Protein AF-A0A3B8W5N9-F1 (afdb_monomer_lite)

Foldseek 3Di:
DVVVVVVVQCVLLPVDDDDDWFDDDDDPDDPDDDPDDDPPDPDDPIDDVVVVVVCCVVDVPDPDDKDKDWDFDWDDDPNDIDIDIDIDIDQVVCVSSVPDDPDDDTDDD

pLDDT: mean 79.23, std 16.62, range [43.62, 96.44]

Sequence (109 aa):
GAQQELLDQIKLVGVNNIVIKPIVEQKEEKIEEKVGKKEKKKFSPGLTLRDVRAIQDLFPGLSQVSPEIILDTYVIRNGFRRSAKLVGVQPAYFTIFNFQLGEGQVFSE

Radius of gyration: 19.7 Å; chains: 1; bounding box: 51×39×50 Å

Structure (mmCIF, N/CA/C/O backbone):
data_AF-A0A3B8W5N9-F1
#
_entry.id   AF-A0A3B8W5N9-F1
#
loop_
_atom_site.group_PDB
_atom_site.id
_atom_site.type_symbol
_atom_site.label_atom_id
_atom_site.label_alt_id
_atom_site.label_comp_id
_atom_site.label_asym_id
_atom_site.label_entity_id
_atom_site.label_seq_id
_atom_site.pdbx_PDB_ins_code
_atom_site.Cartn_x
_atom_site.Cartn_y
_atom_site.Cartn_z
_atom_site.occupancy
_atom_site.B_iso_or_equiv
_atom_site.auth_seq_id
_atom_site.auth_comp_id
_atom_site.auth_asym_id
_atom_site.auth_atom_id
_atom_site.pdbx_PDB_model_num
ATOM 1 N N . GLY A 1 1 ? 9.466 27.336 -3.793 1.00 65.38 1 GLY A N 1
ATOM 2 C CA . GLY A 1 1 ? 10.043 26.227 -4.574 1.00 65.38 1 GLY A CA 1
ATOM 3 C C . GLY A 1 1 ? 9.774 24.920 -3.863 1.00 65.38 1 GLY A C 1
ATOM 4 O O . GLY A 1 1 ? 8.619 24.536 -3.782 1.00 65.38 1 GLY A O 1
ATOM 5 N N . ALA A 1 2 ? 10.792 24.328 -3.235 1.00 72.69 2 ALA A N 1
ATOM 6 C CA . ALA A 1 2 ? 10.721 22.994 -2.618 1.00 72.69 2 ALA A CA 1
ATOM 7 C C . ALA A 1 2 ? 9.636 22.813 -1.532 1.00 72.69 2 ALA A C 1
ATOM 9 O O . ALA A 1 2 ? 8.990 21.775 -1.470 1.00 72.69 2 ALA A O 1
ATOM 10 N N . GLN A 1 3 ? 9.386 23.825 -0.693 1.00 65.50 3 GLN A N 1
ATOM 11 C CA . GLN A 1 3 ? 8.348 23.741 0.346 1.00 65.50 3 GLN A CA 1
ATOM 12 C C . GLN A 1 3 ? 6.924 23.732 -0.241 1.00 65.50 3 GLN A C 1
ATOM 14 O O . GLN A 1 3 ? 6.032 23.111 0.326 1.00 65.50 3 GLN A O 1
ATOM 19 N N . GLN A 1 4 ? 6.725 24.385 -1.393 1.00 67.19 4 GLN A N 1
ATOM 20 C CA . GLN A 1 4 ? 5.449 24.393 -2.112 1.00 67.19 4 GLN A CA 1
ATOM 21 C C . GLN A 1 4 ? 5.209 23.036 -2.790 1.00 67.19 4 GLN A C 1
ATOM 23 O O . GLN A 1 4 ? 4.130 22.478 -2.651 1.00 67.19 4 GLN A O 1
ATOM 28 N N . GLU A 1 5 ? 6.242 22.461 -3.420 1.00 69.38 5 GLU A N 1
ATOM 29 C CA . GLU A 1 5 ? 6.188 21.111 -4.007 1.00 69.38 5 GLU A CA 1
ATOM 30 C C . GLU A 1 5 ? 5.899 20.034 -2.953 1.00 69.38 5 GLU A C 1
ATOM 32 O O . GLU A 1 5 ? 5.088 19.144 -3.192 1.00 69.38 5 GLU A O 1
ATOM 37 N N . LEU A 1 6 ? 6.501 20.139 -1.762 1.00 64.06 6 LEU A N 1
ATOM 38 C CA . LEU A 1 6 ? 6.216 19.240 -0.641 1.00 64.06 6 LEU A CA 1
ATOM 39 C C . LEU A 1 6 ? 4.762 19.381 -0.156 1.00 64.06 6 LEU A C 1
ATOM 41 O O . LEU A 1 6 ? 4.092 18.384 0.098 1.00 64.06 6 LEU A O 1
ATOM 45 N N . LEU A 1 7 ? 4.255 20.613 -0.050 1.00 62.59 7 LEU A N 1
ATOM 46 C CA . LEU A 1 7 ? 2.864 20.890 0.328 1.00 62.59 7 LEU A CA 1
ATOM 47 C C . LEU A 1 7 ? 1.866 20.352 -0.704 1.00 62.59 7 LEU A C 1
ATOM 49 O O . LEU A 1 7 ? 0.824 19.820 -0.321 1.00 62.59 7 LEU A O 1
ATOM 53 N N . ASP A 1 8 ? 2.177 20.460 -1.991 1.00 64.56 8 ASP A N 1
ATOM 54 C CA . ASP A 1 8 ? 1.320 19.946 -3.059 1.00 64.56 8 ASP A CA 1
ATOM 55 C C . ASP A 1 8 ? 1.368 18.410 -3.137 1.00 64.56 8 ASP A C 1
ATOM 57 O O . ASP A 1 8 ? 0.334 17.780 -3.364 1.00 64.56 8 ASP A O 1
ATOM 61 N N . GLN A 1 9 ? 2.506 17.786 -2.803 1.00 60.88 9 GLN A N 1
ATOM 62 C CA . GLN A 1 9 ? 2.583 16.339 -2.560 1.00 60.88 9 GLN A CA 1
ATOM 63 C C . GLN A 1 9 ? 1.726 15.908 -1.359 1.00 60.88 9 GLN A C 1
ATOM 65 O O . GLN A 1 9 ? 1.022 14.908 -1.446 1.00 60.88 9 GLN A O 1
ATOM 70 N N . ILE A 1 10 ? 1.718 16.667 -0.257 1.00 60.78 10 ILE A N 1
ATOM 71 C CA . ILE A 1 10 ? 0.877 16.365 0.919 1.00 60.78 10 ILE A CA 1
ATOM 72 C C . ILE A 1 10 ? -0.616 16.490 0.580 1.00 60.78 10 ILE A C 1
ATOM 74 O O . ILE A 1 10 ? -1.418 15.663 1.014 1.00 60.78 10 ILE A O 1
ATOM 78 N N . LYS A 1 11 ? -1.003 17.491 -0.220 1.00 56.69 11 LYS A N 1
ATOM 79 C CA . LYS A 1 11 ? -2.392 17.654 -0.682 1.00 56.69 11 LYS A CA 1
ATOM 80 C C . LYS A 1 11 ? -2.847 16.511 -1.587 1.00 56.69 11 LYS A C 1
ATOM 82 O O . LYS A 1 11 ? -4.006 16.118 -1.493 1.00 56.69 11 LYS A O 1
ATOM 87 N N . LEU A 1 12 ? -1.956 15.978 -2.427 1.00 58.12 12 LEU A N 1
ATOM 88 C CA . LEU A 1 12 ? -2.237 14.808 -3.265 1.00 58.12 12 LEU A CA 1
ATOM 89 C C . LEU A 1 12 ? -2.554 13.572 -2.421 1.00 58.12 12 LEU A C 1
ATOM 91 O O . LEU A 1 12 ? -3.500 12.866 -2.728 1.00 58.12 12 LEU A O 1
ATOM 95 N N . VAL A 1 13 ? -1.836 13.344 -1.321 1.00 57.97 13 VAL A N 1
ATOM 96 C CA . VAL A 1 13 ? -2.067 12.169 -0.465 1.00 57.97 13 VAL A CA 1
ATOM 97 C C . VAL A 1 13 ? -3.364 12.290 0.343 1.00 57.97 13 VAL A C 1
ATOM 99 O O . VAL A 1 13 ? -3.843 11.290 0.841 1.00 57.97 13 VAL A O 1
ATOM 102 N N . GLY A 1 14 ? -3.971 13.470 0.479 1.00 58.19 14 GLY A N 1
ATOM 103 C CA . GLY A 1 14 ? -5.094 13.663 1.395 1.00 58.19 14 GLY A CA 1
ATOM 104 C C . GLY A 1 14 ? -4.621 13.693 2.853 1.00 58.19 14 GLY A C 1
ATOM 105 O O . GLY A 1 14 ? -3.818 12.886 3.315 1.00 58.19 14 GLY A O 1
ATOM 106 N N . VAL A 1 15 ? -5.106 14.670 3.614 1.00 64.19 15 VAL A N 1
ATOM 107 C CA . VAL A 1 15 ? -4.565 15.013 4.944 1.00 64.19 15 VAL A CA 1
ATOM 108 C C . VAL A 1 15 ? -4.977 14.054 6.072 1.00 64.19 15 VAL A C 1
ATOM 110 O O . VAL A 1 15 ? -4.776 14.376 7.238 1.00 64.19 15 VAL A O 1
ATOM 113 N N . ASN A 1 16 ? -5.558 12.890 5.756 1.00 77.62 16 ASN A N 1
ATOM 114 C CA . ASN A 1 16 ? -6.122 11.978 6.756 1.00 77.62 16 ASN A CA 1
ATOM 115 C C . ASN A 1 16 ? -5.741 10.504 6.535 1.00 77.62 16 ASN A C 1
ATOM 117 O O . ASN A 1 16 ? -6.557 9.607 6.724 1.00 77.62 16 ASN A O 1
ATOM 121 N N . ASN A 1 17 ? -4.494 10.267 6.123 1.00 85.75 17 ASN A N 1
ATOM 122 C CA . ASN A 1 17 ? -3.948 8.929 5.914 1.00 85.75 17 ASN A CA 1
ATOM 123 C C . ASN A 1 17 ? -2.860 8.601 6.939 1.00 85.75 17 ASN A C 1
ATOM 125 O O . ASN A 1 17 ? -2.007 9.432 7.250 1.00 85.75 17 ASN A O 1
ATOM 129 N N . ILE A 1 18 ? -2.858 7.358 7.425 1.00 87.31 18 ILE A N 1
ATOM 130 C CA . ILE A 1 18 ? -1.842 6.834 8.344 1.00 87.31 18 ILE A CA 1
ATOM 131 C C . ILE A 1 18 ? -1.051 5.746 7.618 1.00 87.31 18 ILE A C 1
ATOM 133 O O . ILE A 1 18 ? -1.620 4.758 7.161 1.00 87.31 18 ILE A O 1
ATOM 137 N N . VAL A 1 19 ? 0.272 5.910 7.538 1.00 88.75 19 VAL A N 1
ATOM 138 C CA . VAL A 1 19 ? 1.174 4.922 6.928 1.00 88.75 19 VAL A CA 1
ATOM 139 C C . VAL A 1 19 ? 1.895 4.142 8.023 1.00 88.75 19 VAL A C 1
ATOM 141 O O . VAL A 1 19 ? 2.679 4.706 8.784 1.00 88.75 19 VAL A O 1
ATOM 144 N N . ILE A 1 20 ? 1.663 2.830 8.076 1.00 89.50 20 ILE A N 1
ATOM 145 C CA . ILE A 1 20 ? 2.301 1.921 9.035 1.00 89.50 20 ILE A CA 1
ATOM 146 C C . ILE A 1 20 ? 3.450 1.201 8.327 1.00 89.50 20 ILE A C 1
ATOM 148 O O . ILE A 1 20 ? 3.248 0.574 7.290 1.00 89.50 20 ILE A O 1
ATOM 152 N N . LYS A 1 21 ? 4.6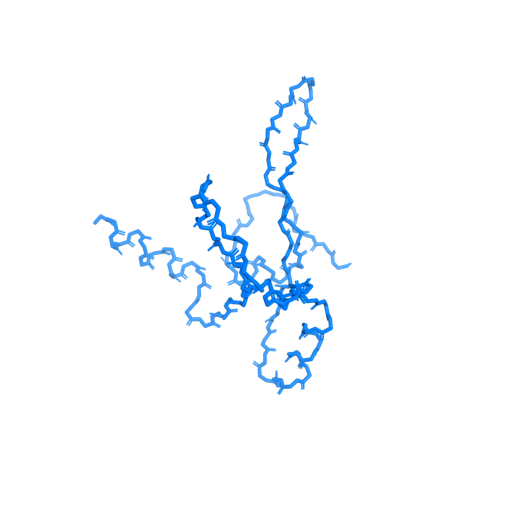64 1.280 8.883 1.00 88.19 21 LYS A N 1
ATOM 153 C CA . LYS A 1 21 ? 5.851 0.597 8.347 1.00 88.19 21 LYS A CA 1
ATOM 154 C C . LYS A 1 21 ? 6.457 -0.319 9.408 1.00 88.19 21 LYS A C 1
ATOM 156 O O . LYS A 1 21 ? 6.513 0.075 10.574 1.00 88.19 21 LYS A O 1
ATOM 161 N N . PRO A 1 22 ? 6.930 -1.521 9.036 1.00 82.75 22 PRO A N 1
ATOM 162 C CA . PRO A 1 22 ? 7.683 -2.350 9.961 1.00 82.75 22 PRO A CA 1
ATOM 163 C C . PRO A 1 22 ? 9.001 -1.660 10.323 1.00 82.75 22 PRO A C 1
ATOM 165 O O . PRO A 1 22 ? 9.602 -0.955 9.509 1.00 82.75 22 PRO A O 1
ATOM 168 N N . ILE A 1 23 ? 9.470 -1.889 11.547 1.00 77.19 23 ILE A N 1
ATOM 169 C CA . ILE A 1 23 ? 10.783 -1.411 11.976 1.00 77.19 23 ILE A CA 1
ATOM 170 C C . ILE A 1 23 ? 11.842 -2.258 11.270 1.00 77.19 23 ILE A C 1
ATOM 172 O O . ILE A 1 23 ? 11.935 -3.464 11.497 1.00 77.19 23 ILE A O 1
ATOM 176 N N . VAL A 1 24 ? 12.646 -1.621 10.422 1.00 67.44 24 VAL A N 1
ATOM 177 C CA . VAL A 1 24 ? 13.837 -2.229 9.823 1.00 67.44 24 VAL A CA 1
ATOM 178 C C . VAL A 1 24 ? 15.034 -1.782 10.657 1.00 67.44 24 VAL A C 1
ATOM 180 O O . VAL A 1 24 ? 15.426 -0.619 10.593 1.00 67.44 24 VAL A O 1
ATOM 183 N N . GLU A 1 25 ? 15.603 -2.677 11.472 1.00 60.31 25 GLU A N 1
ATOM 184 C CA . GLU A 1 25 ? 16.851 -2.385 12.188 1.00 60.31 25 GLU A CA 1
ATOM 185 C C . GLU A 1 25 ? 17.992 -2.214 11.174 1.00 60.31 25 GLU A C 1
ATOM 187 O O . GLU A 1 25 ? 18.555 -3.193 10.683 1.00 60.31 25 GLU A O 1
ATOM 192 N N . GLN A 1 26 ? 18.354 -0.973 10.859 1.00 52.25 26 GLN A N 1
ATOM 193 C CA . GLN A 1 26 ? 19.587 -0.675 10.137 1.00 52.25 26 GLN A CA 1
ATOM 194 C C . GLN A 1 26 ? 20.727 -0.588 11.158 1.00 52.25 26 GLN A C 1
ATOM 196 O O . GLN A 1 26 ? 20.698 0.257 12.052 1.00 52.25 26 GLN A O 1
ATOM 201 N N . LYS A 1 27 ? 21.718 -1.481 11.060 1.00 55.00 27 LYS A N 1
ATOM 202 C CA . LYS A 1 27 ? 22.964 -1.384 11.833 1.00 55.00 27 LYS A CA 1
ATOM 203 C C . LYS A 1 27 ? 24.126 -1.123 10.883 1.00 55.00 27 LYS A C 1
ATOM 205 O O . LYS A 1 27 ? 24.392 -1.941 10.010 1.00 55.00 27 LYS A O 1
ATOM 210 N N . GLU A 1 28 ? 24.836 -0.019 11.092 1.00 46.91 28 GLU A N 1
ATOM 211 C CA . GLU A 1 28 ? 26.229 0.108 10.662 1.00 46.91 28 GLU A CA 1
ATOM 212 C C . GLU A 1 28 ? 27.082 -0.715 11.633 1.00 46.91 28 GLU A C 1
ATOM 214 O O . GLU A 1 28 ? 27.317 -0.318 12.775 1.00 46.91 28 GLU A O 1
ATOM 219 N N . GLU A 1 29 ? 27.503 -1.906 11.214 1.00 45.12 29 GLU A N 1
ATOM 220 C CA . GLU A 1 29 ? 28.496 -2.686 11.950 1.00 45.12 29 GLU A CA 1
ATOM 221 C C . GLU A 1 29 ? 29.881 -2.364 11.360 1.00 45.12 29 GLU A C 1
ATOM 223 O O . GLU A 1 29 ? 30.170 -2.695 10.210 1.00 45.12 29 GLU A O 1
ATOM 228 N N . LYS A 1 30 ? 30.752 -1.697 12.136 1.00 49.66 30 LYS A N 1
ATOM 229 C CA . LYS A 1 30 ? 32.195 -1.677 11.840 1.00 49.66 30 LYS A CA 1
ATOM 230 C C . LYS A 1 30 ? 32.716 -3.114 11.928 1.00 49.66 30 LYS A C 1
ATOM 232 O O . LYS A 1 30 ? 32.386 -3.820 12.878 1.00 49.66 30 LYS A O 1
ATOM 237 N N . ILE A 1 31 ? 33.544 -3.523 10.965 1.00 55.38 31 ILE A N 1
ATOM 238 C CA . ILE A 1 31 ? 34.149 -4.866 10.848 1.00 55.38 31 ILE A CA 1
ATOM 239 C C . ILE A 1 31 ? 35.266 -5.062 11.898 1.00 55.38 31 ILE A C 1
ATOM 241 O O . ILE A 1 31 ? 36.346 -5.545 11.586 1.00 55.38 31 ILE A O 1
ATOM 245 N N . GLU A 1 32 ? 35.052 -4.660 13.150 1.00 49.91 32 GLU A N 1
ATOM 246 C CA . GLU A 1 32 ? 36.026 -4.885 14.219 1.00 49.91 32 GLU A CA 1
ATOM 247 C C . GLU A 1 32 ? 35.360 -5.551 15.424 1.00 49.91 32 GLU A C 1
ATOM 249 O O . GLU A 1 32 ? 34.411 -5.051 16.029 1.00 49.91 32 GLU A O 1
ATOM 254 N N . GLU A 1 33 ? 35.871 -6.755 15.670 1.00 52.38 33 GLU A N 1
ATOM 255 C CA . GLU A 1 33 ? 35.635 -7.720 16.736 1.00 52.38 33 GLU A CA 1
ATOM 256 C C . GLU A 1 33 ? 34.795 -7.253 17.932 1.00 52.38 33 GLU A C 1
ATOM 258 O O . GLU A 1 33 ? 35.234 -6.467 18.770 1.00 52.38 33 GLU A O 1
ATOM 263 N N . LYS A 1 34 ? 33.637 -7.897 18.127 1.00 43.62 34 LYS A N 1
ATOM 264 C CA . LYS A 1 34 ? 33.079 -8.085 19.473 1.00 43.62 34 LYS A CA 1
ATOM 265 C C . LYS A 1 34 ? 32.626 -9.522 19.694 1.00 43.62 34 LYS A C 1
ATOM 267 O O . LYS A 1 34 ? 31.490 -9.908 19.418 1.00 43.62 34 LYS A O 1
ATOM 272 N N . VAL A 1 35 ? 33.540 -10.299 20.271 1.00 49.97 35 VAL A N 1
ATOM 273 C CA . VAL A 1 35 ? 33.233 -11.480 21.081 1.00 49.97 35 VAL A CA 1
ATOM 274 C C . VAL A 1 35 ? 32.535 -10.984 22.354 1.00 49.97 35 VAL A C 1
ATOM 276 O O . VAL A 1 35 ? 33.174 -10.544 23.302 1.00 49.97 35 VAL A O 1
ATOM 279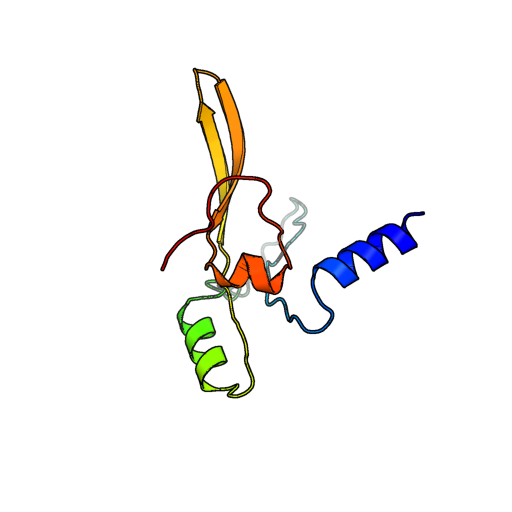 N N . GLY A 1 36 ? 3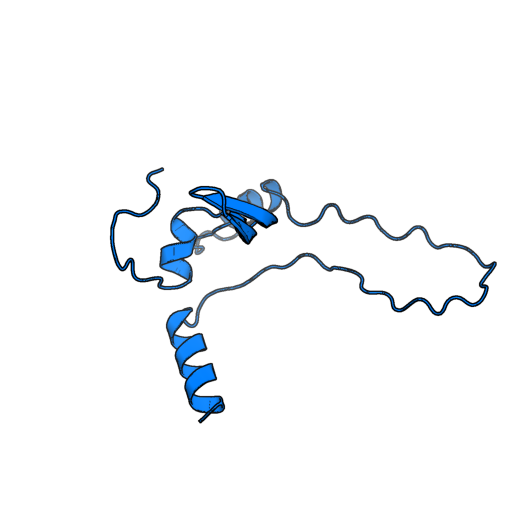1.203 -10.985 22.365 1.00 47.84 36 GLY A N 1
ATOM 280 C CA . GLY A 1 36 ? 30.430 -10.575 23.538 1.00 47.84 36 GLY A CA 1
ATOM 281 C C . GLY A 1 36 ? 28.931 -10.713 23.308 1.00 47.84 36 GLY A C 1
ATOM 282 O O . GLY A 1 36 ? 28.373 -9.983 22.500 1.00 47.84 36 GLY A O 1
ATOM 283 N N . LYS A 1 37 ? 28.320 -11.697 23.988 1.00 48.78 37 LYS A N 1
ATOM 284 C CA . LYS A 1 37 ? 26.879 -12.015 24.089 1.00 48.78 37 LYS A CA 1
ATOM 285 C C . LYS A 1 37 ? 25.979 -11.325 23.048 1.00 48.78 37 LYS A C 1
ATOM 287 O O . LYS A 1 37 ? 25.444 -10.248 23.287 1.00 48.78 37 LYS A O 1
ATOM 292 N N . LYS A 1 38 ? 25.738 -12.016 21.925 1.00 50.56 38 LYS A N 1
ATOM 293 C CA . LYS A 1 38 ? 24.633 -11.703 21.009 1.00 50.56 38 LYS A CA 1
ATOM 294 C C . LYS A 1 38 ? 23.314 -11.845 21.774 1.00 50.56 38 LYS A C 1
ATOM 296 O O . LYS A 1 38 ? 22.805 -12.956 21.920 1.00 50.56 38 LYS A O 1
ATOM 301 N N . GLU A 1 39 ? 22.760 -10.738 22.263 1.00 54.22 39 GLU A N 1
ATOM 302 C CA . GLU A 1 39 ? 21.328 -10.680 22.548 1.00 54.22 39 GLU A CA 1
ATOM 303 C C . GLU A 1 39 ? 20.598 -11.160 21.291 1.00 54.22 39 GLU A C 1
ATOM 305 O O . GLU A 1 39 ? 20.888 -10.709 20.177 1.00 54.22 39 GLU A O 1
ATOM 310 N N . LYS A 1 40 ? 19.718 -12.155 21.445 1.00 51.50 40 LYS A N 1
ATOM 311 C CA . LYS A 1 40 ? 18.919 -12.679 20.337 1.00 51.50 40 LYS A CA 1
ATOM 312 C C . LYS A 1 40 ? 18.070 -11.523 19.808 1.00 51.50 40 LYS A C 1
ATOM 314 O O . LYS A 1 40 ? 17.066 -11.180 20.427 1.00 51.50 40 LYS A O 1
ATOM 319 N N . LYS A 1 41 ? 18.499 -10.913 18.693 1.00 58.53 41 LYS A N 1
ATOM 320 C CA . LYS A 1 41 ? 17.727 -9.901 17.961 1.00 58.53 41 LYS A CA 1
ATOM 321 C C . LYS A 1 41 ? 16.307 -10.449 17.803 1.00 58.53 41 LYS A C 1
ATOM 323 O O . LYS A 1 41 ? 16.137 -11.573 17.325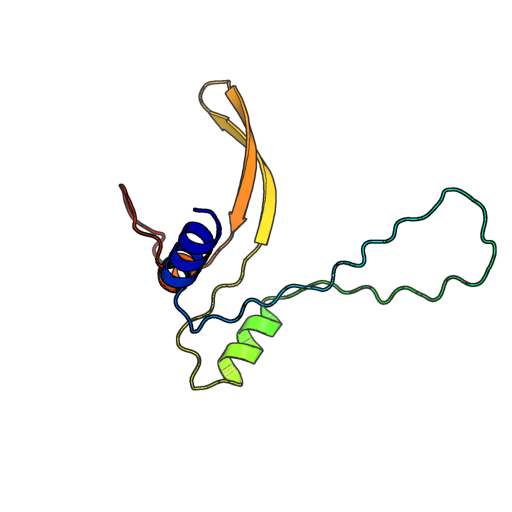 1.00 58.53 41 LYS A O 1
ATOM 328 N N . LYS A 1 42 ? 15.307 -9.702 18.277 1.00 57.44 42 LYS A N 1
ATOM 329 C CA . LYS A 1 42 ? 13.900 -10.089 18.146 1.00 57.44 42 LYS A CA 1
ATOM 330 C C . LYS A 1 42 ? 13.582 -10.100 16.655 1.00 57.44 42 LYS A C 1
ATOM 332 O O . LYS A 1 42 ? 13.467 -9.049 16.039 1.00 57.44 42 LYS A O 1
ATOM 337 N N . PHE A 1 43 ? 13.516 -11.291 16.069 1.00 60.78 43 PHE A N 1
ATOM 338 C CA . PHE A 1 43 ? 13.101 -11.457 14.685 1.00 60.78 43 PHE A CA 1
ATOM 339 C C . PHE A 1 43 ? 11.664 -10.944 14.559 1.00 60.78 43 PHE A C 1
ATOM 341 O O . PHE A 1 43 ? 10.755 -11.501 15.173 1.00 60.78 43 PHE A O 1
ATOM 348 N N . SER A 1 44 ? 11.477 -9.858 13.813 1.00 64.56 44 SER A N 1
ATOM 349 C CA . SER A 1 44 ? 10.151 -9.375 13.446 1.00 64.56 44 SER A CA 1
ATOM 350 C C . SER A 1 44 ? 9.822 -9.901 12.049 1.00 64.56 44 SER A C 1
ATOM 352 O O . SER A 1 44 ? 10.593 -9.636 11.125 1.00 64.56 44 SER A O 1
ATOM 354 N N . PRO A 1 45 ? 8.704 -10.623 11.861 1.00 71.31 45 PRO A N 1
ATOM 355 C CA . PRO A 1 45 ? 8.273 -11.088 10.543 1.00 71.31 45 PRO A CA 1
ATOM 356 C C . PRO A 1 45 ? 7.755 -9.952 9.639 1.00 71.31 45 PRO A C 1
ATOM 358 O O . PRO A 1 45 ? 7.366 -10.214 8.505 1.00 71.31 45 PRO A O 1
ATOM 361 N N . GLY A 1 46 ? 7.750 -8.703 10.118 1.00 84.44 46 GLY A N 1
ATOM 362 C CA . GLY A 1 46 ? 7.155 -7.564 9.426 1.00 84.44 46 GLY A CA 1
ATOM 363 C C . GLY A 1 46 ? 5.651 -7.449 9.683 1.00 84.44 46 GLY A C 1
ATOM 364 O O . GLY A 1 46 ? 5.131 -8.026 10.635 1.00 84.44 46 GLY A O 1
ATOM 365 N N . LEU A 1 47 ? 4.968 -6.668 8.844 1.00 89.88 47 LEU A N 1
ATOM 366 C CA . LEU A 1 47 ? 3.509 -6.546 8.864 1.00 89.88 47 LEU A CA 1
ATOM 367 C C . LEU A 1 47 ? 2.877 -7.698 8.083 1.00 89.88 47 LEU A C 1
ATOM 369 O O . LEU A 1 47 ? 3.388 -8.116 7.042 1.00 89.88 47 LEU A O 1
ATOM 373 N N . THR A 1 48 ? 1.744 -8.188 8.565 1.00 91.56 48 THR A N 1
ATOM 374 C CA . THR A 1 48 ? 1.016 -9.311 7.976 1.00 91.56 48 THR A CA 1
ATOM 375 C C . THR A 1 48 ? -0.415 -8.922 7.619 1.00 91.56 48 THR A C 1
ATOM 377 O O . THR A 1 48 ? -0.981 -7.964 8.140 1.00 91.56 48 THR A O 1
ATOM 380 N N . LEU A 1 49 ? -1.070 -9.728 6.779 1.00 92.06 49 LEU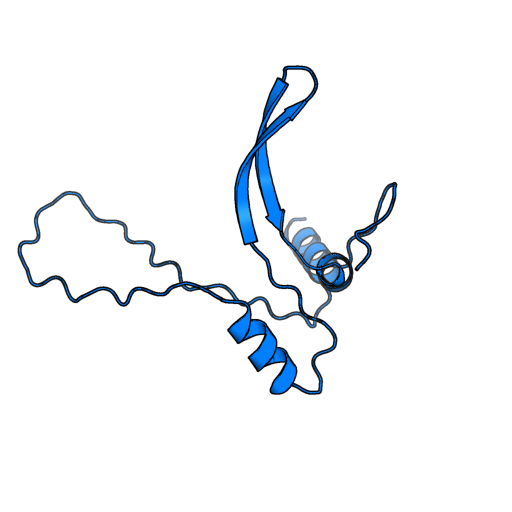 A N 1
ATOM 381 C CA . LEU A 1 49 ? -2.497 -9.549 6.480 1.00 92.06 49 LEU A CA 1
ATOM 382 C C . LEU A 1 49 ? -3.404 -9.750 7.706 1.00 92.06 49 LEU A C 1
ATOM 384 O O . LEU A 1 49 ? -4.556 -9.324 7.685 1.00 92.06 49 LEU A O 1
ATOM 388 N N . ARG A 1 50 ? -2.918 -10.398 8.774 1.00 92.69 50 ARG A N 1
ATOM 389 C CA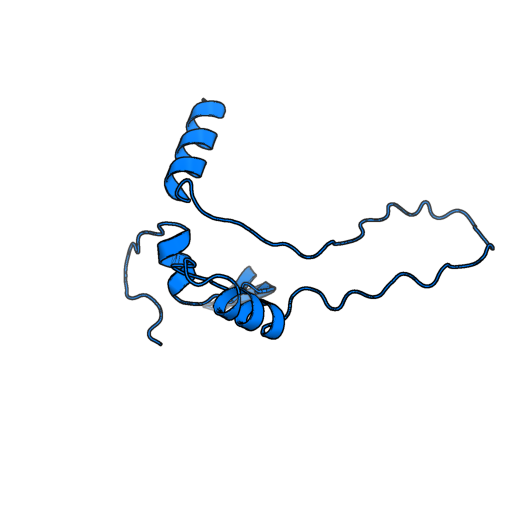 . ARG A 1 50 ? -3.674 -10.508 10.031 1.00 92.69 50 ARG A CA 1
ATOM 390 C C . ARG A 1 50 ? -3.764 -9.158 10.734 1.00 92.69 50 ARG A C 1
ATOM 392 O O . ARG A 1 50 ? -4.820 -8.846 11.270 1.00 92.69 50 ARG A O 1
ATOM 399 N N . ASP A 1 51 ? -2.700 -8.361 10.663 1.00 91.81 51 ASP A N 1
ATOM 400 C CA . ASP A 1 51 ? -2.671 -7.015 11.235 1.00 91.81 51 ASP A CA 1
ATOM 401 C C . ASP A 1 51 ? -3.669 -6.102 10.513 1.00 91.81 51 ASP A C 1
ATOM 403 O O . ASP A 1 51 ? -4.402 -5.361 11.158 1.00 91.81 51 ASP A O 1
ATOM 407 N N . VAL A 1 52 ? -3.781 -6.228 9.184 1.00 92.88 52 VAL A N 1
ATOM 408 C CA . VAL A 1 52 ? -4.782 -5.501 8.380 1.00 92.88 52 VAL A CA 1
ATOM 409 C C . VAL A 1 52 ? -6.203 -5.810 8.850 1.00 92.88 52 VAL A C 1
ATOM 411 O O . VAL A 1 52 ? -6.967 -4.887 9.114 1.00 92.88 52 VAL A O 1
ATOM 414 N N . ARG A 1 53 ? -6.542 -7.097 9.002 1.00 93.25 53 ARG A N 1
ATOM 415 C CA . ARG A 1 53 ? -7.877 -7.521 9.462 1.00 93.25 53 ARG A CA 1
ATOM 416 C C . ARG A 1 53 ? -8.176 -7.003 10.866 1.00 93.25 53 ARG A C 1
ATOM 418 O O . ARG A 1 53 ? -9.230 -6.429 11.088 1.00 93.25 53 ARG A O 1
ATOM 425 N N . ALA A 1 54 ? -7.216 -7.123 11.784 1.00 93.62 54 ALA A N 1
ATOM 426 C CA . ALA A 1 54 ? -7.371 -6.604 13.139 1.00 93.62 54 ALA A CA 1
ATOM 427 C C . ALA A 1 54 ? -7.608 -5.083 13.156 1.00 93.62 54 ALA A C 1
ATOM 429 O O . ALA A 1 54 ? -8.439 -4.605 13.919 1.00 93.62 54 ALA A O 1
ATOM 430 N N . ILE A 1 55 ? -6.912 -4.320 12.305 1.00 92.56 55 ILE A N 1
ATOM 431 C CA . ILE A 1 55 ? -7.122 -2.870 12.168 1.00 92.56 55 ILE A CA 1
ATOM 432 C C . ILE A 1 55 ? -8.530 -2.570 11.637 1.00 92.56 55 ILE A C 1
ATOM 434 O O . ILE A 1 55 ? -9.198 -1.685 12.167 1.00 92.56 55 ILE A O 1
ATOM 438 N N . GLN A 1 56 ? -8.997 -3.309 10.630 1.00 91.56 56 GLN A N 1
ATOM 439 C CA . GLN A 1 56 ? -10.355 -3.147 10.101 1.00 91.56 56 GLN A CA 1
ATOM 440 C C . GLN A 1 56 ? -11.424 -3.425 11.168 1.00 91.56 56 GLN A C 1
ATOM 442 O O . GLN A 1 56 ? -12.386 -2.668 11.270 1.00 91.56 56 GLN A O 1
ATOM 447 N N . ASP A 1 57 ? -11.227 -4.451 11.998 1.00 92.88 57 ASP A N 1
ATOM 448 C CA . ASP A 1 57 ? -12.185 -4.836 13.042 1.00 92.88 57 ASP A CA 1
ATOM 449 C C . ASP A 1 57 ? -12.183 -3.869 14.243 1.00 92.88 57 ASP A C 1
ATOM 451 O O . ASP A 1 57 ? -13.227 -3.607 14.843 1.00 92.88 57 ASP A O 1
ATOM 455 N N . LEU A 1 58 ? -11.014 -3.335 14.619 1.00 93.50 58 LEU A N 1
ATOM 456 C CA . LEU A 1 58 ? -10.857 -2.462 15.792 1.00 93.50 58 LEU A CA 1
ATOM 457 C C . LEU A 1 58 ? -11.314 -1.020 15.547 1.00 93.50 58 LEU A C 1
ATOM 459 O O . LEU A 1 58 ? -11.702 -0.336 16.496 1.00 93.50 58 LEU A O 1
ATOM 463 N N . PHE A 1 59 ? -11.241 -0.541 14.304 1.00 88.12 59 PHE A N 1
ATOM 464 C CA . PHE A 1 59 ? -11.512 0.853 13.963 1.00 88.12 59 PHE A CA 1
ATOM 465 C C . PHE A 1 59 ? -12.743 0.966 13.052 1.00 88.12 59 PHE A C 1
ATOM 467 O O . PHE A 1 59 ? -12.598 1.072 11.837 1.00 88.12 59 PHE A O 1
ATOM 474 N N . PRO A 1 60 ? -13.967 1.043 13.614 1.00 82.19 60 PRO A N 1
ATOM 475 C CA . PRO A 1 60 ? -15.203 1.119 12.826 1.00 82.19 60 PRO A CA 1
ATOM 476 C C . PRO A 1 60 ? -15.335 2.397 11.974 1.00 82.19 60 PRO A C 1
ATOM 478 O O . PRO A 1 60 ? -16.200 2.469 11.110 1.00 82.19 60 PRO A O 1
ATOM 481 N N . GLY A 1 61 ? -14.495 3.414 12.208 1.00 85.88 61 GLY A N 1
ATOM 482 C CA . GLY A 1 61 ? -14.410 4.629 11.386 1.00 85.88 61 GLY A CA 1
ATOM 483 C C . GLY A 1 61 ? -13.392 4.556 10.240 1.00 85.88 61 GLY A C 1
ATOM 484 O O . GLY A 1 61 ? -13.169 5.563 9.569 1.00 85.88 61 GLY A O 1
ATOM 485 N N . LEU A 1 62 ? -12.733 3.412 10.037 1.00 88.94 62 LEU A N 1
ATOM 486 C CA . LEU A 1 62 ? -11.752 3.226 8.973 1.00 88.94 62 LEU A CA 1
ATOM 487 C C . LEU A 1 62 ? -12.462 3.165 7.615 1.00 88.94 62 LEU A C 1
ATOM 489 O O . LEU A 1 62 ? -13.184 2.216 7.324 1.00 88.94 62 LEU A O 1
ATOM 493 N N . SER A 1 63 ? -12.248 4.178 6.777 1.00 90.00 63 SER A N 1
ATOM 494 C CA . SER A 1 63 ? -12.886 4.258 5.460 1.00 90.00 63 SER A CA 1
ATOM 495 C C . SER A 1 63 ? -12.274 3.286 4.455 1.00 90.00 63 SER A C 1
ATOM 497 O O . SER A 1 63 ? -12.998 2.629 3.713 1.00 90.00 63 SER A O 1
ATOM 499 N N . GLN A 1 64 ? -10.943 3.212 4.410 1.00 90.38 64 GLN A N 1
ATOM 500 C CA . GLN A 1 64 ? -10.194 2.379 3.477 1.00 90.38 64 GLN A CA 1
ATOM 501 C C . GLN A 1 64 ? -8.875 1.918 4.096 1.00 90.38 64 GLN A C 1
ATOM 503 O O . GLN A 1 64 ? -8.300 2.577 4.962 1.00 90.38 64 GLN A O 1
ATOM 508 N N . VAL A 1 65 ? -8.373 0.788 3.607 1.00 92.56 65 VAL A N 1
ATOM 509 C CA . VAL A 1 65 ? -7.039 0.279 3.920 1.00 92.56 65 VAL A CA 1
ATOM 510 C C . VAL A 1 65 ? -6.466 -0.376 2.673 1.00 92.56 65 VAL A C 1
ATOM 512 O O . VAL A 1 65 ? -7.196 -0.999 1.908 1.00 92.56 65 VAL A O 1
ATOM 515 N N . SER A 1 66 ? -5.159 -0.241 2.466 1.00 93.75 66 SER A N 1
ATOM 516 C CA . SER A 1 66 ? -4.444 -1.013 1.455 1.00 93.75 66 SER A CA 1
ATOM 517 C C . SER A 1 66 ? -3.138 -1.531 2.051 1.00 93.75 66 SER A C 1
ATOM 519 O O . SER A 1 66 ? -2.253 -0.721 2.335 1.00 93.75 66 SER A O 1
ATOM 521 N N . PRO A 1 67 ? -2.968 -2.853 2.226 1.00 94.25 67 PRO A N 1
ATOM 522 C CA . PRO A 1 67 ? -1.646 -3.416 2.440 1.00 94.25 67 PRO A CA 1
ATOM 523 C C . PRO A 1 67 ? -0.768 -3.194 1.205 1.00 94.25 67 PRO A C 1
ATOM 525 O O . PRO A 1 67 ? -1.265 -3.118 0.080 1.00 94.25 67 PRO A O 1
ATOM 528 N N . GLU A 1 68 ? 0.541 -3.118 1.427 1.00 92.50 68 GLU A N 1
ATOM 529 C CA . GLU A 1 68 ? 1.538 -2.919 0.379 1.00 92.50 68 GLU A CA 1
ATOM 530 C C . GLU A 1 68 ? 2.712 -3.889 0.566 1.00 92.50 68 GLU A C 1
ATOM 532 O O . GLU A 1 68 ? 3.198 -4.084 1.684 1.00 92.50 68 GLU A O 1
ATOM 537 N N . ILE A 1 69 ? 3.190 -4.473 -0.534 1.00 91.75 69 ILE A N 1
ATOM 538 C CA . ILE A 1 69 ? 4.473 -5.183 -0.598 1.00 91.75 69 ILE A CA 1
ATOM 539 C C . ILE A 1 69 ? 5.315 -4.629 -1.745 1.00 91.75 69 ILE A C 1
ATOM 541 O O . ILE A 1 69 ? 4.822 -4.474 -2.859 1.00 91.75 69 ILE A O 1
ATOM 545 N N . ILE A 1 70 ? 6.595 -4.363 -1.484 1.00 91.25 70 ILE A N 1
ATOM 546 C CA . ILE A 1 70 ? 7.543 -3.873 -2.489 1.00 91.25 70 ILE A CA 1
ATOM 547 C C . ILE A 1 70 ? 8.576 -4.962 -2.767 1.00 91.25 70 ILE A C 1
ATOM 549 O O . ILE A 1 70 ? 9.234 -5.450 -1.848 1.00 91.25 70 ILE A O 1
ATOM 553 N N . LEU A 1 71 ? 8.753 -5.300 -4.042 1.00 92.69 71 LEU A N 1
ATOM 554 C CA . LEU A 1 71 ? 9.778 -6.216 -4.527 1.00 92.69 71 LEU A CA 1
ATOM 555 C C . LEU A 1 71 ? 10.668 -5.503 -5.547 1.00 92.69 71 LEU A C 1
ATOM 557 O O . LEU A 1 71 ? 10.191 -5.001 -6.566 1.00 92.69 71 LEU A O 1
ATOM 561 N N . ASP A 1 72 ? 11.973 -5.494 -5.295 1.00 94.38 72 ASP A N 1
ATOM 562 C CA . ASP A 1 72 ? 12.959 -5.072 -6.287 1.00 94.38 72 ASP A CA 1
ATOM 563 C C . ASP A 1 72 ? 13.177 -6.211 -7.290 1.00 94.38 72 ASP A C 1
ATOM 565 O O . ASP A 1 72 ? 13.590 -7.314 -6.930 1.00 94.38 72 ASP A O 1
ATOM 569 N N . THR A 1 73 ? 12.857 -5.962 -8.558 1.00 95.50 73 THR A N 1
ATOM 570 C CA . THR A 1 73 ? 12.878 -6.976 -9.618 1.00 95.50 73 THR A CA 1
ATOM 571 C C . THR A 1 73 ? 13.324 -6.378 -10.956 1.00 95.50 73 THR A C 1
ATOM 573 O O . THR A 1 73 ? 13.817 -5.250 -11.033 1.00 95.50 73 THR A O 1
ATOM 576 N N . TYR A 1 74 ? 13.181 -7.146 -12.033 1.00 95.38 74 TYR A N 1
ATOM 577 C CA . TYR A 1 74 ? 13.434 -6.709 -13.397 1.00 95.38 74 TYR A CA 1
ATOM 578 C C . TYR A 1 74 ? 12.197 -6.922 -14.265 1.00 95.38 74 TYR A C 1
ATOM 580 O O . TYR A 1 74 ? 11.559 -7.969 -14.202 1.00 95.38 74 TYR A O 1
ATOM 588 N N . VAL A 1 75 ? 11.903 -5.948 -15.122 1.00 95.94 75 VAL A N 1
ATOM 589 C CA . VAL A 1 75 ? 10.873 -6.054 -16.160 1.00 95.94 75 VAL A CA 1
ATOM 590 C C . VAL A 1 75 ? 11.565 -6.271 -17.499 1.00 95.94 75 VAL A C 1
ATOM 592 O O . VAL A 1 75 ? 12.554 -5.600 -17.811 1.00 95.94 75 VAL A O 1
ATOM 595 N N . ILE A 1 76 ? 11.055 -7.224 -18.279 1.00 96.44 76 ILE A N 1
ATOM 596 C CA . ILE A 1 76 ? 11.552 -7.545 -19.617 1.00 96.44 76 ILE A CA 1
ATOM 597 C C . ILE A 1 76 ? 10.455 -7.228 -20.630 1.00 96.44 76 ILE A C 1
ATOM 599 O O . ILE A 1 76 ? 9.340 -7.731 -20.515 1.00 96.44 76 ILE A O 1
ATOM 603 N N . ARG A 1 77 ? 10.771 -6.407 -21.633 1.00 96.25 77 ARG A N 1
ATOM 604 C CA . ARG A 1 77 ? 9.866 -6.087 -22.745 1.00 96.25 77 ARG A CA 1
ATOM 605 C C . ARG A 1 77 ? 10.671 -5.923 -24.026 1.00 96.25 77 ARG A C 1
ATOM 607 O O . ARG A 1 77 ? 11.649 -5.183 -24.040 1.00 96.25 77 ARG A O 1
ATOM 614 N N . ASN A 1 78 ? 10.248 -6.588 -25.102 1.00 95.44 78 ASN A N 1
ATOM 615 C CA . ASN A 1 78 ? 10.878 -6.504 -26.428 1.00 95.44 78 ASN A CA 1
ATOM 616 C C . ASN A 1 78 ? 12.407 -6.723 -26.396 1.00 95.44 78 ASN A C 1
ATOM 618 O O . ASN A 1 78 ? 13.152 -6.006 -27.052 1.00 95.44 78 ASN A O 1
ATOM 622 N N . GLY A 1 79 ? 12.883 -7.672 -25.581 1.00 94.62 79 GLY A N 1
ATOM 623 C CA . GLY A 1 79 ? 14.315 -7.971 -25.429 1.00 94.62 79 GLY A CA 1
ATOM 624 C C . GLY A 1 79 ? 15.099 -7.020 -24.513 1.00 94.62 79 GLY A C 1
ATOM 625 O O . GLY A 1 79 ? 16.249 -7.306 -24.194 1.00 94.62 79 GLY A O 1
ATOM 626 N N . PHE A 1 80 ? 14.492 -5.937 -24.021 1.00 95.19 80 PHE A N 1
ATOM 627 C CA . PHE A 1 80 ? 15.120 -5.027 -23.063 1.00 95.19 80 PHE A CA 1
ATOM 628 C C . PHE A 1 80 ? 14.777 -5.424 -21.630 1.00 95.19 80 PHE A C 1
ATOM 630 O O . PHE A 1 80 ? 13.604 -5.586 -21.291 1.00 95.19 80 PHE A O 1
ATOM 637 N N . ARG A 1 81 ? 15.801 -5.535 -20.778 1.00 96.31 81 ARG A N 1
ATOM 638 C CA . ARG A 1 81 ? 15.667 -5.774 -19.335 1.00 96.31 81 ARG A CA 1
ATOM 639 C C . ARG A 1 81 ? 15.986 -4.494 -18.569 1.00 96.31 81 ARG A C 1
ATOM 641 O O . ARG A 1 81 ? 17.060 -3.925 -18.747 1.00 96.31 81 ARG A O 1
ATOM 648 N N . ARG A 1 82 ? 15.090 -4.077 -17.675 1.00 96.44 82 ARG A N 1
ATOM 649 C CA . ARG A 1 82 ? 15.284 -2.910 -16.799 1.00 96.44 82 ARG A CA 1
ATOM 650 C C . ARG A 1 82 ? 14.958 -3.271 -15.355 1.00 96.44 82 ARG A C 1
ATOM 652 O O . ARG A 1 82 ? 14.035 -4.046 -15.121 1.00 96.44 82 ARG A O 1
ATOM 659 N N . SER A 1 83 ? 15.709 -2.732 -14.398 1.00 96.19 83 SER A N 1
ATOM 660 C CA . SER A 1 83 ? 15.339 -2.815 -12.982 1.00 96.19 83 SER A CA 1
ATOM 661 C C . SER A 1 83 ? 14.036 -2.055 -12.725 1.00 96.19 83 SER A C 1
ATOM 663 O O . SER A 1 83 ? 13.780 -1.012 -13.332 1.00 96.19 83 SER A O 1
ATOM 665 N N . ALA A 1 84 ? 13.203 -2.591 -11.840 1.00 95.62 84 ALA A N 1
ATOM 666 C CA . ALA A 1 84 ? 11.914 -2.018 -11.486 1.00 95.62 84 ALA A CA 1
ATOM 667 C C . ALA A 1 84 ? 11.543 -2.364 -10.040 1.00 95.62 84 ALA A C 1
ATOM 669 O O . ALA A 1 84 ? 11.943 -3.403 -9.516 1.00 95.62 84 ALA A O 1
ATOM 670 N N . LYS A 1 85 ? 10.726 -1.505 -9.428 1.00 95.75 85 LYS A N 1
ATOM 671 C CA . LYS A 1 85 ? 10.015 -1.811 -8.186 1.00 95.75 85 LYS A CA 1
ATOM 672 C C . LYS A 1 85 ? 8.629 -2.326 -8.542 1.00 95.75 85 LYS A C 1
ATOM 674 O O . LYS A 1 85 ? 7.847 -1.601 -9.152 1.00 95.75 85 LYS A O 1
ATOM 679 N N . LEU A 1 86 ? 8.349 -3.571 -8.180 1.00 94.38 86 LEU A N 1
ATOM 680 C CA . LEU A 1 86 ? 7.010 -4.138 -8.239 1.00 94.38 86 LEU A CA 1
ATOM 681 C C . LEU A 1 86 ? 6.328 -3.871 -6.902 1.00 94.38 86 LEU A C 1
ATOM 683 O O . LEU A 1 86 ? 6.835 -4.285 -5.861 1.00 94.38 86 LEU A O 1
ATOM 687 N N . VAL A 1 87 ? 5.192 -3.186 -6.945 1.00 94.06 87 VAL A N 1
ATOM 688 C CA . VAL A 1 87 ? 4.412 -2.851 -5.754 1.00 94.06 87 VAL A CA 1
ATOM 689 C C . VAL A 1 87 ? 3.079 -3.585 -5.837 1.00 94.06 87 VAL A C 1
ATOM 691 O O . VAL A 1 87 ? 2.307 -3.367 -6.769 1.00 94.06 87 VAL A O 1
ATOM 694 N N . GLY A 1 88 ? 2.838 -4.500 -4.901 1.00 93.75 88 GLY A N 1
ATOM 695 C CA . GLY A 1 88 ? 1.563 -5.198 -4.758 1.00 93.75 88 GLY A CA 1
ATOM 696 C C . GLY A 1 88 ? 0.657 -4.438 -3.799 1.00 93.75 88 GLY A C 1
ATOM 697 O O . GLY A 1 88 ? 1.059 -4.200 -2.662 1.00 93.75 88 GLY A O 1
ATOM 698 N N . VAL A 1 89 ? -0.541 -4.068 -4.255 1.00 93.56 89 VAL A N 1
ATOM 699 C CA . VAL A 1 89 ? -1.501 -3.221 -3.526 1.00 93.56 89 VAL A CA 1
ATOM 700 C C . VAL A 1 89 ? -2.939 -3.704 -3.724 1.00 93.56 89 VAL A C 1
ATOM 702 O O . VAL A 1 89 ? -3.212 -4.480 -4.641 1.00 93.56 89 VAL A O 1
ATOM 705 N N . GLN A 1 90 ? -3.865 -3.219 -2.896 1.00 92.75 90 GLN A N 1
ATOM 706 C CA . GLN A 1 90 ? -5.306 -3.320 -3.151 1.00 92.75 90 GLN A CA 1
ATOM 707 C C . GLN A 1 90 ? -5.806 -2.102 -3.951 1.00 92.75 90 GLN A C 1
ATOM 709 O O . GLN A 1 90 ? -5.164 -1.051 -3.907 1.00 92.75 90 GLN A O 1
ATOM 714 N N . PRO A 1 91 ? -6.961 -2.184 -4.644 1.00 92.06 91 PRO A N 1
ATOM 715 C CA . PRO A 1 91 ? -7.505 -1.058 -5.415 1.00 92.06 91 PRO A CA 1
ATOM 716 C C . PRO A 1 91 ? -7.684 0.234 -4.600 1.00 92.06 91 PRO A C 1
ATOM 718 O O . PRO A 1 91 ? -7.450 1.326 -5.116 1.00 92.06 91 PRO A O 1
ATOM 721 N N . ALA A 1 92 ? -8.001 0.113 -3.305 1.00 91.25 92 ALA A N 1
ATOM 722 C CA . ALA A 1 92 ? -8.101 1.231 -2.362 1.00 91.25 92 ALA A CA 1
ATOM 723 C C . ALA A 1 92 ? -6.849 2.131 -2.333 1.00 91.25 92 ALA A C 1
ATOM 725 O O . ALA A 1 92 ? -6.949 3.327 -2.067 1.00 91.25 92 ALA A O 1
ATOM 726 N N . TYR A 1 93 ? -5.671 1.595 -2.669 1.00 91.12 93 TYR A N 1
ATOM 727 C CA . TYR A 1 93 ? -4.428 2.358 -2.782 1.00 91.12 93 TYR A CA 1
ATOM 728 C C . TYR A 1 93 ? -4.566 3.584 -3.690 1.00 91.12 93 TYR A C 1
ATOM 730 O O . TYR A 1 93 ? -4.121 4.674 -3.335 1.00 91.12 93 TYR A O 1
ATOM 738 N N . PHE A 1 94 ? -5.219 3.433 -4.845 1.00 88.88 94 PHE A N 1
ATOM 739 C CA . PHE A 1 94 ? -5.359 4.532 -5.799 1.00 88.88 94 PHE A CA 1
ATOM 740 C C . PHE A 1 94 ? -6.226 5.660 -5.242 1.00 88.88 94 PHE A C 1
ATOM 742 O O . PHE A 1 94 ? -5.914 6.826 -5.459 1.00 88.88 94 PHE A O 1
ATOM 749 N N . THR A 1 95 ? -7.270 5.331 -4.479 1.00 87.75 95 THR A N 1
ATOM 750 C CA . THR A 1 95 ? -8.129 6.330 -3.834 1.00 87.75 95 THR A CA 1
ATOM 751 C C . THR A 1 95 ? -7.433 6.994 -2.650 1.00 87.75 95 THR A C 1
ATOM 753 O O . THR A 1 95 ? -7.455 8.219 -2.558 1.00 87.75 95 THR A O 1
ATOM 756 N N . ILE A 1 96 ? -6.772 6.213 -1.787 1.00 88.31 96 ILE A N 1
ATOM 757 C CA . ILE A 1 96 ? -6.025 6.715 -0.621 1.00 88.31 96 ILE A CA 1
ATOM 758 C C . ILE A 1 96 ? -4.979 7.746 -1.060 1.00 88.31 96 ILE A C 1
ATOM 760 O O . ILE A 1 96 ? -4.898 8.813 -0.464 1.00 88.31 96 ILE A O 1
ATOM 764 N N . PHE A 1 97 ? -4.221 7.463 -2.121 1.00 85.56 97 PHE A N 1
ATOM 765 C CA . PHE A 1 97 ? -3.171 8.352 -2.634 1.00 85.56 97 PHE A CA 1
ATOM 766 C C . PHE A 1 97 ? -3.640 9.318 -3.736 1.00 85.56 97 PHE A C 1
ATOM 768 O O . PHE A 1 97 ? -2.808 10.000 -4.333 1.00 85.56 97 PHE A O 1
ATOM 775 N N . ASN A 1 98 ? -4.949 9.372 -4.013 1.00 84.06 98 ASN A N 1
ATOM 776 C CA . ASN A 1 98 ? -5.559 10.214 -5.047 1.00 84.06 98 ASN A CA 1
ATOM 777 C C . ASN A 1 98 ? -4.875 10.098 -6.426 1.00 84.06 98 ASN A C 1
ATOM 779 O O . ASN A 1 98 ? -4.641 11.091 -7.122 1.00 84.06 98 ASN A O 1
ATOM 783 N N . PHE A 1 99 ? -4.521 8.878 -6.825 1.00 85.88 99 PHE A N 1
ATOM 784 C CA . PHE A 1 99 ? -3.951 8.628 -8.141 1.00 85.88 99 PHE A CA 1
ATOM 785 C C . PHE A 1 99 ? -5.015 8.800 -9.222 1.00 85.88 99 PHE A C 1
ATOM 787 O O . PHE A 1 99 ? -6.045 8.128 -9.225 1.00 85.88 99 PHE A O 1
ATOM 794 N N . GLN A 1 100 ? -4.726 9.673 -10.183 1.00 84.75 100 GLN A N 1
ATOM 795 C CA . GLN A 1 100 ? -5.534 9.823 -11.384 1.00 84.75 100 GLN A CA 1
ATOM 796 C C . GLN A 1 100 ? -5.010 8.888 -12.469 1.00 84.75 100 GLN A C 1
ATOM 798 O O . GLN A 1 100 ? -3.826 8.908 -12.812 1.00 84.75 100 GLN A O 1
ATOM 803 N N . LEU A 1 101 ? -5.898 8.055 -13.006 1.00 87.56 101 LEU A N 1
ATOM 804 C CA . LEU A 1 101 ? -5.558 7.166 -14.103 1.00 87.56 101 LEU A CA 1
ATOM 805 C C . LEU A 1 101 ? -5.459 7.975 -15.399 1.00 87.56 101 LEU A C 1
ATOM 807 O O . LEU A 1 101 ? -6.431 8.602 -15.807 1.00 87.56 101 LEU A O 1
ATOM 811 N N . GLY A 1 102 ? -4.292 7.949 -16.041 1.00 91.25 102 GLY A N 1
ATOM 812 C CA . GLY A 1 102 ? -4.108 8.600 -17.339 1.00 91.25 102 GLY A CA 1
ATOM 813 C C . GLY A 1 102 ? -4.843 7.867 -18.463 1.00 91.25 102 GLY A C 1
ATOM 814 O O . GLY A 1 102 ? -5.566 8.487 -19.234 1.00 91.25 102 GLY A O 1
ATOM 815 N N . GLU A 1 103 ? -4.680 6.544 -18.537 1.00 93.25 103 GLU A N 1
ATOM 816 C CA . GLU A 1 103 ? -5.267 5.690 -19.576 1.00 93.25 103 GLU A CA 1
ATOM 817 C C . GLU A 1 103 ? -5.548 4.277 -19.032 1.00 93.25 103 GLU A C 1
ATOM 819 O O . GLU A 1 103 ? -4.859 3.799 -18.128 1.00 93.25 103 GLU A O 1
ATOM 824 N N . GLY A 1 104 ? -6.531 3.584 -19.617 1.00 91.69 104 GLY A N 1
ATOM 825 C CA . GLY A 1 104 ? -6.878 2.199 -19.281 1.00 91.69 104 GLY A CA 1
ATOM 826 C C . GLY A 1 104 ? -7.904 2.074 -18.154 1.00 91.69 104 GLY A C 1
ATOM 827 O O . GLY A 1 104 ? -8.805 2.900 -18.029 1.00 91.69 104 GLY A O 1
ATOM 828 N N . GLN A 1 105 ? -7.775 1.023 -17.340 1.00 89.94 105 GLN A N 1
ATOM 829 C CA . GLN A 1 105 ? -8.633 0.768 -16.181 1.00 89.94 105 GLN A CA 1
ATOM 830 C C . GLN A 1 105 ? -7.802 0.319 -14.974 1.00 89.94 105 GLN A C 1
ATOM 832 O O . GLN A 1 105 ? -6.781 -0.354 -15.133 1.00 89.94 105 GLN A O 1
ATOM 837 N N . VAL A 1 106 ? -8.242 0.694 -13.772 1.00 86.19 106 VAL A N 1
ATOM 838 C CA . VAL A 1 106 ? -7.676 0.181 -12.514 1.00 86.19 106 VAL A CA 1
ATOM 839 C C . VAL A 1 106 ? -8.048 -1.291 -12.306 1.00 86.19 106 VAL A C 1
ATOM 841 O O . VAL A 1 106 ? -8.878 -1.844 -13.029 1.00 86.19 106 VAL A O 1
ATOM 844 N N . PHE A 1 107 ? -7.423 -1.937 -11.318 1.00 86.94 107 PHE A N 1
ATOM 845 C CA . PHE A 1 107 ? -7.741 -3.317 -10.953 1.00 86.94 107 PHE A CA 1
ATOM 846 C C . PHE A 1 107 ? -9.212 -3.450 -10.523 1.00 86.94 107 PHE A C 1
ATOM 848 O O . PHE A 1 107 ? -9.690 -2.657 -9.711 1.00 86.94 107 PHE A O 1
ATOM 855 N N . SER A 1 108 ? -9.908 -4.455 -11.055 1.00 78.31 108 SER A N 1
ATOM 856 C CA . SER A 1 108 ? -11.196 -4.924 -10.534 1.00 78.31 108 SER A CA 1
ATOM 857 C C . SER A 1 108 ? -10.961 -5.913 -9.388 1.00 78.31 108 SER A C 1
ATOM 859 O O . SER A 1 108 ? -9.956 -6.626 -9.411 1.00 78.31 108 SER A O 1
ATOM 861 N N . GLU A 1 109 ? -11.864 -5.943 -8.405 1.00 58.16 109 GLU A N 1
ATOM 862 C CA . GLU A 1 109 ? -11.859 -6.947 -7.324 1.00 58.16 109 GLU A CA 1
ATOM 863 C C . GLU A 1 109 ? -12.107 -8.376 -7.826 1.00 58.16 109 GLU A C 1
ATOM 865 O O . GLU A 1 109 ? -12.847 -8.540 -8.827 1.00 58.16 109 GLU A O 1
#

Secondary structure (DSSP, 8-state):
-HHHHHHHHHHHH-TT--------------SS---S------------HHHHHHHHHH-TT------EEEEEEEEEETTEEEEEEEEEE-THHHHHTTPPPSSS-PPP-